Protein AF-A0A3C1FIF6-F1 (afdb_monomer_lite)

Structure (mmCIF, N/CA/C/O backbone):
data_AF-A0A3C1FIF6-F1
#
_entry.id   AF-A0A3C1FIF6-F1
#
loop_
_atom_site.group_PDB
_atom_site.id
_atom_site.type_symbol
_atom_site.label_atom_id
_atom_site.label_alt_id
_atom_site.label_comp_id
_atom_site.label_asym_id
_atom_site.label_entity_id
_atom_site.label_seq_id
_atom_site.pdbx_PDB_ins_code
_atom_site.Cartn_x
_atom_site.Cartn_y
_atom_site.Cartn_z
_atom_site.occupancy
_atom_site.B_iso_or_equiv
_atom_site.auth_seq_id
_atom_site.auth_comp_id
_atom_site.auth_asym_id
_atom_site.auth_atom_id
_atom_site.pdbx_PDB_model_num
ATOM 1 N N . MET A 1 1 ? -3.787 7.028 -4.842 1.00 59.12 1 MET A N 1
ATOM 2 C CA . MET A 1 1 ? -4.482 6.465 -3.665 1.00 59.12 1 MET A CA 1
ATOM 3 C C . MET A 1 1 ? -5.319 7.569 -3.063 1.00 59.12 1 MET A C 1
ATOM 5 O O . MET A 1 1 ? -4.793 8.661 -2.893 1.00 59.12 1 MET A O 1
ATOM 9 N N . ALA A 1 2 ? -6.589 7.294 -2.787 1.00 72.06 2 ALA A N 1
ATOM 10 C CA . ALA A 1 2 ? -7.495 8.224 -2.124 1.00 72.06 2 ALA A CA 1
ATOM 11 C C . ALA A 1 2 ? -7.851 7.671 -0.734 1.00 72.06 2 ALA A C 1
ATOM 13 O O . ALA A 1 2 ? -8.263 6.507 -0.614 1.00 72.06 2 ALA A O 1
ATOM 14 N N . H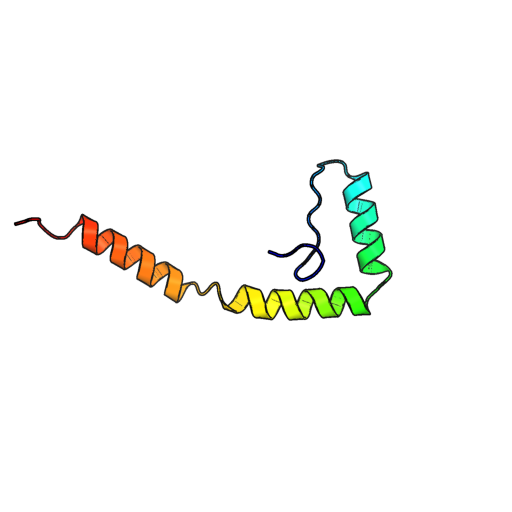IS A 1 3 ? -7.629 8.487 0.303 1.00 76.56 3 HIS A N 1
ATOM 15 C CA . HIS A 1 3 ? -7.971 8.168 1.691 1.00 76.56 3 HIS A CA 1
ATOM 16 C C . HIS A 1 3 ? -9.490 7.965 1.812 1.00 76.56 3 HIS A C 1
ATOM 18 O O . HIS A 1 3 ? -10.259 8.776 1.310 1.00 76.56 3 HIS A O 1
ATOM 24 N N . GLY A 1 4 ? -9.924 6.869 2.437 1.00 70.44 4 GLY A N 1
ATOM 25 C CA . GLY A 1 4 ? -11.341 6.522 2.611 1.00 70.44 4 GLY A CA 1
ATOM 26 C C . GLY A 1 4 ? -12.032 5.914 1.378 1.00 70.44 4 GLY A C 1
ATOM 27 O O . GLY A 1 4 ? -13.183 5.473 1.467 1.00 70.44 4 GLY A O 1
ATOM 28 N N . GLU A 1 5 ? -11.344 5.826 0.234 1.00 68.75 5 GLU A N 1
ATOM 29 C CA . GLU A 1 5 ? -11.893 5.248 -1.006 1.00 68.75 5 GLU A CA 1
ATOM 30 C C . GLU A 1 5 ? -11.171 3.977 -1.449 1.00 68.75 5 GLU A C 1
ATOM 32 O O . GLU A 1 5 ? -11.811 2.988 -1.796 1.00 68.75 5 GLU A O 1
ATOM 37 N N . THR A 1 6 ? -9.837 3.990 -1.421 1.00 73.12 6 THR A N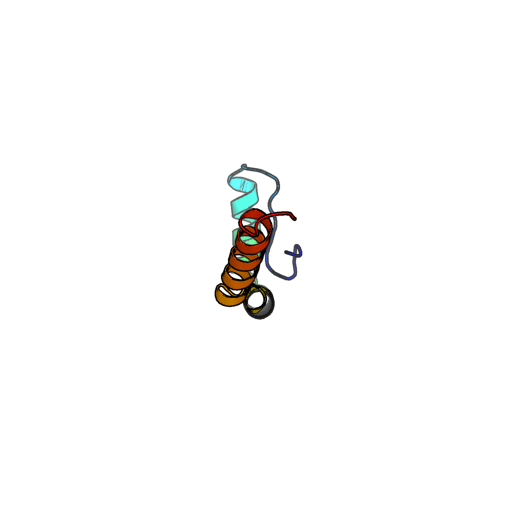 1
ATOM 38 C CA . THR A 1 6 ? -8.997 2.827 -1.770 1.00 73.12 6 THR A CA 1
ATOM 39 C C . THR A 1 6 ? -8.2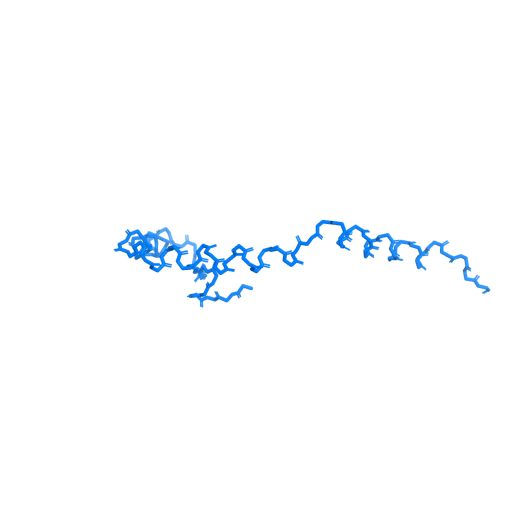90 2.214 -0.561 1.00 73.12 6 THR A C 1
ATOM 41 O O . THR A 1 6 ? -7.636 1.185 -0.687 1.00 73.12 6 THR A O 1
ATOM 44 N N . GLY A 1 7 ? -8.401 2.856 0.603 1.00 84.25 7 GLY A N 1
ATOM 45 C CA . GLY A 1 7 ? -7.751 2.473 1.852 1.00 84.25 7 GLY A CA 1
ATOM 46 C C . GLY A 1 7 ? -7.623 3.670 2.794 1.00 84.25 7 GLY A C 1
ATOM 47 O O . GLY A 1 7 ? -8.075 4.768 2.471 1.00 84.25 7 GLY A O 1
ATOM 48 N N . TYR A 1 8 ? -6.990 3.463 3.946 1.00 88.06 8 TYR A N 1
ATOM 49 C CA . TYR A 1 8 ? -6.661 4.526 4.896 1.00 88.06 8 TYR A CA 1
ATOM 50 C C . TYR A 1 8 ? -5.175 4.869 4.810 1.00 88.06 8 TYR A C 1
ATOM 52 O O . TYR A 1 8 ? -4.333 3.995 4.614 1.00 88.06 8 TYR A O 1
ATOM 60 N N . LEU A 1 9 ? -4.870 6.154 4.963 1.00 90.88 9 LEU A N 1
ATOM 61 C CA . LEU A 1 9 ? -3.511 6.657 5.142 1.00 90.88 9 LEU A CA 1
ATOM 62 C C . LEU A 1 9 ? -3.359 7.057 6.605 1.00 90.88 9 LEU A C 1
ATOM 64 O O . LEU A 1 9 ? -4.172 7.834 7.101 1.00 90.88 9 LEU A O 1
ATOM 68 N N . VAL A 1 10 ? -2.346 6.502 7.266 1.00 92.94 10 VAL A N 1
ATOM 69 C CA . VAL A 1 10 ? -1.970 6.826 8.645 1.00 92.94 10 VAL A CA 1
ATOM 70 C C . VAL A 1 10 ? -0.642 7.566 8.572 1.00 92.94 10 VAL A C 1
ATOM 72 O O . VAL A 1 10 ? 0.344 7.013 8.087 1.00 92.94 10 VAL A O 1
ATOM 75 N N . GLU A 1 11 ? -0.631 8.836 8.973 1.00 91.62 11 GLU A N 1
ATOM 76 C CA . GLU A 1 11 ? 0.558 9.698 8.871 1.00 91.62 11 GLU A CA 1
ATOM 77 C C . GLU A 1 11 ? 1.617 9.346 9.924 1.00 91.62 11 GLU A C 1
ATOM 79 O O . GLU A 1 11 ? 2.819 9.516 9.708 1.00 91.62 11 GLU A O 1
ATOM 84 N N . SER A 1 12 ? 1.164 8.815 11.057 1.00 94.94 12 SER A N 1
ATOM 85 C CA . SER A 1 12 ? 1.988 8.444 12.196 1.00 94.94 12 SER A CA 1
ATOM 86 C C . SER A 1 12 ? 2.587 7.044 12.066 1.00 94.94 12 SER A C 1
ATOM 88 O O . SER A 1 12 ? 2.062 6.147 11.398 1.00 94.94 12 SER A O 1
ATOM 90 N N . ARG A 1 13 ? 3.696 6.833 12.779 1.00 93.88 13 ARG A N 1
ATOM 91 C CA . ARG A 1 13 ? 4.246 5.495 13.047 1.00 93.88 13 ARG A CA 1
ATOM 92 C C . ARG A 1 13 ? 3.836 4.953 14.418 1.00 93.88 13 ARG A C 1
ATOM 94 O O . ARG A 1 13 ? 4.323 3.892 14.794 1.00 93.88 13 ARG A O 1
ATOM 101 N N . ASP A 1 14 ? 2.974 5.655 15.152 1.00 97.50 14 ASP A N 1
ATOM 102 C CA . ASP A 1 14 ? 2.456 5.203 16.444 1.00 97.50 14 ASP A CA 1
ATOM 103 C C . ASP A 1 14 ? 1.573 3.950 16.271 1.00 97.50 14 ASP A C 1
ATOM 105 O O . ASP A 1 14 ? 0.521 4.024 15.628 1.00 97.50 14 ASP A O 1
ATOM 109 N N . PRO A 1 15 ? 1.941 2.799 16.863 1.00 97.06 15 PRO A N 1
ATOM 110 C CA . PRO A 1 15 ? 1.142 1.577 16.801 1.00 97.06 15 PRO A CA 1
ATOM 111 C C . PRO A 1 15 ? -0.312 1.732 17.273 1.00 97.06 15 PRO A C 1
ATOM 113 O O . PRO A 1 15 ? -1.185 0.994 16.805 1.00 97.06 15 PRO A O 1
ATOM 116 N N . LEU A 1 16 ? -0.597 2.663 18.189 1.00 97.75 16 LEU A N 1
ATOM 117 C CA . LEU A 1 16 ? -1.953 2.889 18.691 1.00 97.75 16 LEU A CA 1
ATOM 118 C C . LEU A 1 16 ? -2.861 3.484 17.614 1.00 97.75 16 LEU A C 1
ATOM 120 O O . LEU A 1 16 ? -3.987 3.017 17.437 1.00 97.75 16 LEU A O 1
ATOM 124 N N . GLU A 1 17 ? -2.357 4.443 16.838 1.00 96.06 17 GLU A N 1
ATOM 125 C CA . GLU A 1 17 ? -3.097 5.030 15.716 1.00 96.06 17 GLU A CA 1
ATOM 126 C C . GLU A 1 17 ? -3.394 3.985 14.634 1.00 96.06 17 GLU A C 1
ATOM 128 O O . GLU A 1 17 ? -4.513 3.896 14.126 1.00 96.06 17 GLU A O 1
ATOM 133 N N . TRP A 1 18 ? -2.421 3.119 14.341 1.00 96.25 18 TRP A N 1
ATOM 134 C CA . TRP A 1 18 ? -2.618 1.992 13.428 1.00 96.25 18 TRP A CA 1
ATOM 135 C C . TRP A 1 18 ? -3.696 1.028 13.927 1.00 96.25 18 TRP A C 1
ATOM 137 O O . TRP A 1 18 ? -4.563 0.607 13.158 1.00 96.25 18 TRP A O 1
ATOM 147 N N . THR A 1 19 ? -3.672 0.700 15.219 1.00 97.25 19 THR A N 1
ATOM 148 C CA . THR A 1 19 ? -4.648 -0.210 15.829 1.00 97.25 19 THR A CA 1
ATOM 149 C C . THR A 1 19 ? -6.065 0.353 15.742 1.00 97.25 19 THR A C 1
ATOM 151 O O . THR A 1 19 ? -6.984 -0.383 15.389 1.00 97.25 19 THR A O 1
ATOM 154 N N . ALA A 1 20 ? -6.246 1.654 15.980 1.00 95.31 20 ALA A N 1
ATOM 155 C CA . ALA A 1 20 ? -7.551 2.307 15.884 1.00 95.31 20 ALA A CA 1
ATOM 156 C C . ALA A 1 20 ? -8.149 2.220 14.465 1.00 95.31 20 ALA A C 1
ATOM 158 O O . ALA A 1 20 ? -9.335 1.917 14.291 1.00 95.31 20 ALA A O 1
ATOM 159 N N . VAL A 1 21 ? -7.324 2.419 13.431 1.00 94.25 21 VAL A N 1
ATOM 160 C CA . VAL A 1 21 ? -7.757 2.291 12.029 1.00 94.25 21 VAL A CA 1
ATOM 161 C C . VAL A 1 21 ? -8.115 0.845 11.690 1.00 94.25 21 VAL A C 1
ATOM 163 O O . VAL A 1 21 ? -9.158 0.595 11.083 1.00 94.25 21 VAL A O 1
ATOM 166 N N . LEU A 1 22 ? -7.299 -0.121 12.122 1.00 94.56 22 LEU A N 1
ATOM 167 C CA . LEU A 1 22 ? -7.584 -1.543 11.917 1.00 94.56 22 LEU A CA 1
ATOM 168 C C . LEU A 1 22 ? -8.882 -1.970 12.613 1.00 94.56 22 LEU A C 1
ATOM 170 O O . LEU A 1 22 ? -9.695 -2.663 12.008 1.00 94.56 22 LEU A O 1
ATOM 174 N N . GLN A 1 23 ? -9.116 -1.523 13.848 1.00 96.50 23 GLN A N 1
ATOM 175 C CA . GLN A 1 23 ? -10.357 -1.798 14.576 1.00 96.50 23 GLN A CA 1
ATOM 176 C C . GLN A 1 23 ? -11.580 -1.224 13.859 1.00 96.50 23 GLN A C 1
ATOM 178 O O . GLN A 1 23 ? -12.579 -1.923 13.719 1.00 96.50 23 GLN A O 1
ATOM 183 N N . THR A 1 24 ? -11.485 0.007 13.349 1.00 92.06 24 THR A N 1
ATOM 184 C CA . THR A 1 24 ? -12.564 0.641 12.574 1.00 92.06 24 THR A CA 1
ATOM 185 C C . THR A 1 24 ? -12.911 -0.180 11.331 1.00 92.06 24 THR A C 1
ATOM 187 O O . THR A 1 24 ? -14.079 -0.455 11.069 1.00 92.06 24 THR A O 1
ATOM 190 N N . LEU A 1 25 ? -11.895 -0.630 10.591 1.00 92.75 25 LEU A N 1
ATOM 191 C CA . LEU A 1 25 ? -12.069 -1.460 9.399 1.00 92.75 25 LEU A CA 1
ATOM 192 C C . LEU A 1 25 ? -12.670 -2.837 9.704 1.00 92.75 25 LEU A C 1
ATOM 194 O O . LEU A 1 25 ? -13.490 -3.333 8.936 1.00 92.75 25 LEU A O 1
ATOM 198 N N . LEU A 1 26 ? -12.258 -3.464 10.806 1.00 94.75 26 LEU A N 1
ATOM 199 C CA . LEU A 1 26 ? -12.760 -4.779 11.213 1.00 94.75 26 LEU A CA 1
ATOM 200 C C . LEU A 1 26 ? -14.181 -4.715 11.790 1.00 94.75 26 LEU A C 1
ATOM 202 O O . LEU A 1 26 ? -14.916 -5.695 11.687 1.00 94.75 26 LEU A O 1
ATOM 206 N N . ALA A 1 27 ? -14.574 -3.580 12.371 1.00 96.94 27 ALA A N 1
ATOM 207 C CA . ALA A 1 27 ? -15.918 -3.360 12.898 1.00 96.94 27 ALA A CA 1
ATOM 208 C C . ALA A 1 27 ? -16.970 -3.113 11.799 1.00 96.94 27 ALA A C 1
ATOM 210 O O . ALA A 1 27 ? -18.151 -3.371 12.032 1.00 96.94 27 ALA A O 1
ATOM 211 N N . ASP A 1 28 ? -16.562 -2.654 10.608 1.00 95.38 28 ASP A N 1
ATOM 212 C CA . ASP A 1 28 ? -17.451 -2.413 9.464 1.00 95.38 28 ASP A CA 1
ATOM 213 C C . ASP A 1 28 ? -17.038 -3.232 8.218 1.00 95.38 28 ASP A C 1
ATOM 215 O O . ASP A 1 28 ? -16.330 -2.741 7.324 1.00 95.38 28 ASP A O 1
ATOM 219 N N . PRO A 1 29 ? -17.517 -4.486 8.101 1.00 93.62 29 PRO A N 1
ATOM 220 C CA . PRO A 1 29 ? -17.193 -5.351 6.969 1.00 93.62 29 PRO A CA 1
ATOM 221 C C . PRO A 1 29 ? -17.761 -4.849 5.631 1.00 93.62 29 PRO A C 1
ATOM 223 O O . PRO A 1 29 ? -17.232 -5.201 4.571 1.00 93.62 29 PRO A O 1
ATOM 226 N N . VAL A 1 30 ? -18.816 -4.023 5.644 1.00 94.81 30 VAL A N 1
ATOM 227 C CA . VAL A 1 30 ? -19.401 -3.453 4.420 1.00 94.81 30 VAL A CA 1
ATOM 228 C C . VAL A 1 30 ? -18.444 -2.422 3.834 1.00 94.81 30 VAL A C 1
ATOM 230 O O . VAL A 1 30 ? -18.095 -2.502 2.650 1.00 94.81 30 VAL A O 1
ATOM 233 N N . THR A 1 31 ? -17.957 -1.499 4.667 1.00 90.00 31 THR A N 1
ATOM 234 C CA . THR A 1 31 ? -16.940 -0.526 4.256 1.00 90.00 31 THR A CA 1
ATOM 235 C C . THR A 1 31 ? -15.662 -1.223 3.803 1.00 90.00 31 THR A C 1
ATOM 237 O O . THR A 1 31 ? -15.141 -0.892 2.735 1.00 90.00 31 THR A O 1
ATOM 240 N N . LEU A 1 32 ? -15.195 -2.238 4.537 1.00 93.31 32 LEU A N 1
ATOM 241 C CA . LEU A 1 32 ? -14.002 -3.004 4.169 1.00 93.31 32 LEU A CA 1
ATOM 242 C C . LEU A 1 32 ? -14.120 -3.643 2.771 1.00 93.31 32 LEU A C 1
ATOM 244 O O . LEU A 1 32 ? -13.215 -3.517 1.943 1.00 93.31 32 LEU A O 1
ATOM 248 N N . SER A 1 33 ? -15.256 -4.282 2.475 1.00 94.56 33 SER A N 1
ATOM 249 C CA . SER A 1 33 ? -15.520 -4.897 1.165 1.00 94.56 33 SER A CA 1
ATOM 250 C C . SER A 1 33 ? -15.575 -3.866 0.028 1.00 94.56 33 SER A C 1
ATOM 252 O O . SER A 1 33 ? -15.006 -4.076 -1.055 1.00 94.56 33 SER A O 1
ATOM 254 N N . ARG A 1 34 ? -16.206 -2.709 0.278 1.00 92.44 34 ARG A N 1
ATOM 255 C CA . ARG A 1 34 ? -16.264 -1.597 -0.683 1.00 92.44 34 ARG A CA 1
ATOM 256 C C . ARG A 1 34 ? -14.862 -1.089 -1.020 1.00 92.44 34 ARG A C 1
ATOM 258 O O . ARG A 1 34 ? -14.530 -0.994 -2.203 1.00 92.44 34 ARG A O 1
ATOM 265 N N . LEU A 1 35 ? -14.033 -0.831 -0.005 1.00 92.44 35 LEU A N 1
ATOM 266 C CA . LEU A 1 35 ? -12.644 -0.389 -0.177 1.00 92.44 35 LEU A CA 1
ATOM 267 C C . LEU A 1 35 ? -11.845 -1.383 -1.026 1.00 92.44 35 LEU A C 1
ATOM 269 O O . LEU A 1 35 ? -11.199 -0.985 -1.993 1.00 92.44 35 LEU A O 1
ATOM 273 N N . GLY A 1 36 ? -11.943 -2.683 -0.727 1.00 91.62 36 GLY A N 1
ATOM 274 C CA . GLY A 1 36 ? -11.253 -3.727 -1.491 1.00 91.62 36 GLY A CA 1
ATOM 275 C C . GLY A 1 36 ? -11.686 -3.792 -2.961 1.00 91.62 36 GLY A C 1
ATOM 276 O O . GLY A 1 36 ? -10.863 -4.007 -3.855 1.00 91.62 36 GLY A O 1
ATOM 277 N N . THR A 1 37 ? -12.969 -3.559 -3.242 1.00 94.44 37 THR A N 1
ATOM 278 C CA . THR A 1 37 ? -13.490 -3.532 -4.617 1.00 94.44 37 THR A CA 1
ATOM 279 C C . THR A 1 37 ? -12.948 -2.343 -5.405 1.00 94.44 37 THR A C 1
ATOM 281 O O . THR A 1 37 ? -12.439 -2.530 -6.514 1.00 94.44 37 THR A O 1
ATOM 284 N N . VAL A 1 38 ? -12.997 -1.139 -4.829 1.00 91.69 38 VAL A N 1
ATOM 285 C CA . VAL A 1 38 ? -12.480 0.081 -5.469 1.00 91.69 38 VAL A CA 1
ATOM 286 C C . VAL A 1 38 ? -10.964 -0.013 -5.660 1.00 91.69 38 VAL A C 1
ATOM 288 O O . VAL A 1 38 ? -10.465 0.242 -6.757 1.00 91.69 38 VAL A O 1
ATOM 291 N N . ALA A 1 39 ? -10.231 -0.475 -4.642 1.00 90.00 39 ALA A N 1
ATOM 292 C CA . ALA A 1 39 ? -8.787 -0.683 -4.714 1.00 90.00 39 ALA A CA 1
ATOM 293 C C . ALA A 1 39 ? -8.396 -1.644 -5.846 1.00 90.00 39 ALA A C 1
ATOM 295 O O . ALA A 1 39 ? -7.452 -1.366 -6.585 1.00 90.00 39 ALA A O 1
ATOM 296 N N . ARG A 1 40 ? -9.148 -2.735 -6.051 1.00 92.00 40 ARG A N 1
ATOM 297 C CA . ARG A 1 40 ? -8.898 -3.679 -7.153 1.00 92.00 40 ARG A CA 1
ATOM 298 C C . ARG A 1 40 ? -9.089 -3.038 -8.527 1.00 92.00 40 ARG A C 1
ATOM 300 O O . ARG A 1 40 ? -8.284 -3.283 -9.421 1.00 92.00 40 ARG A O 1
ATOM 307 N N . VAL A 1 41 ? -10.146 -2.247 -8.715 1.00 91.31 41 VAL A N 1
ATOM 308 C CA . VAL A 1 41 ? -10.382 -1.526 -9.980 1.00 91.31 41 VAL A CA 1
ATOM 309 C C . VAL A 1 41 ? -9.252 -0.532 -10.240 1.00 91.31 41 VAL A C 1
ATOM 311 O O . VAL A 1 41 ? -8.707 -0.501 -11.341 1.00 91.31 41 VAL A O 1
ATOM 314 N N . TYR A 1 42 ? -8.842 0.220 -9.219 1.00 86.94 42 TYR A N 1
ATOM 315 C CA . TYR A 1 42 ? -7.726 1.156 -9.318 1.00 86.94 42 TYR A CA 1
ATOM 316 C C . TYR A 1 42 ? -6.408 0.444 -9.666 1.00 86.94 42 TYR A C 1
ATOM 318 O O . TYR A 1 42 ? -5.742 0.828 -10.624 1.00 86.94 42 TYR A O 1
ATOM 326 N N . ALA A 1 43 ? -6.076 -0.649 -8.969 1.00 88.88 43 ALA A N 1
ATOM 327 C CA . ALA A 1 43 ? -4.837 -1.407 -9.162 1.00 88.88 43 ALA A CA 1
ATOM 328 C C . ALA A 1 43 ? -4.665 -1.959 -10.589 1.00 88.88 43 ALA A C 1
ATOM 330 O O . ALA A 1 43 ? -3.545 -2.037 -11.081 1.00 88.88 43 ALA A O 1
ATOM 331 N N . ARG A 1 44 ? -5.761 -2.284 -11.289 1.00 89.44 44 ARG A N 1
ATOM 332 C CA . ARG A 1 44 ? -5.722 -2.782 -12.679 1.00 89.44 44 ARG A CA 1
ATOM 333 C C . ARG A 1 44 ? -5.169 -1.778 -13.694 1.00 89.44 44 ARG A C 1
ATOM 335 O O . ARG A 1 44 ? -4.810 -2.188 -14.790 1.00 89.44 44 ARG A O 1
ATOM 342 N N . HIS A 1 45 ? -5.084 -0.495 -13.347 1.00 85.06 45 HIS A N 1
ATOM 343 C CA . HIS A 1 45 ? -4.450 0.515 -14.200 1.00 85.06 45 HIS A CA 1
ATOM 344 C C . HIS A 1 45 ? -2.915 0.439 -14.160 1.00 85.06 45 HIS A C 1
ATOM 346 O O . HIS A 1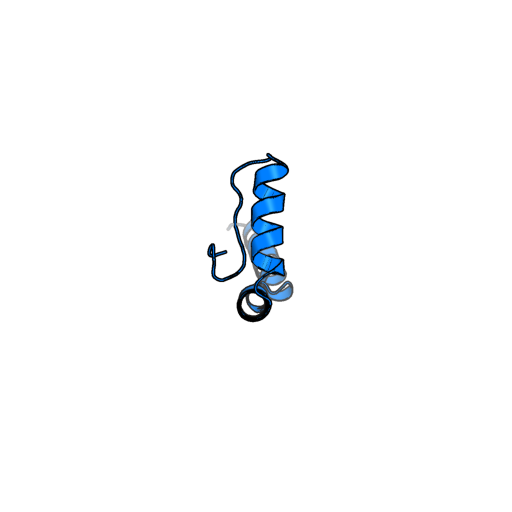 45 ? -2.252 0.983 -15.040 1.00 85.06 45 HIS A O 1
ATOM 352 N N . PHE A 1 46 ? -2.341 -0.243 -13.165 1.00 85.44 46 PHE A N 1
ATOM 353 C CA . PHE A 1 46 ? -0.900 -0.434 -13.024 1.00 85.44 46 PHE A CA 1
ATOM 354 C C . PHE A 1 46 ? -0.501 -1.763 -13.665 1.00 85.44 46 PHE A C 1
ATOM 356 O O . PHE A 1 46 ? -0.283 -2.769 -12.994 1.00 85.44 46 PHE A O 1
ATOM 363 N N . ASP A 1 47 ? -0.456 -1.763 -14.995 1.00 88.25 47 ASP A N 1
ATOM 364 C CA . ASP A 1 47 ? -0.049 -2.917 -15.791 1.00 88.25 47 ASP A CA 1
ATOM 365 C C . ASP A 1 47 ? 1.480 -2.977 -15.957 1.00 88.25 47 ASP A C 1
ATOM 367 O O . ASP A 1 47 ? 2.143 -1.997 -16.329 1.00 88.25 47 ASP A O 1
ATOM 371 N N . TRP A 1 48 ? 2.053 -4.158 -15.711 1.00 92.94 48 TRP A N 1
ATOM 372 C CA . TRP A 1 48 ? 3.487 -4.390 -15.878 1.00 92.94 48 TRP A CA 1
ATOM 373 C C . TRP A 1 48 ? 3.915 -4.284 -17.337 1.00 92.94 48 TRP A C 1
ATOM 375 O O . TRP A 1 48 ? 4.979 -3.729 -17.612 1.00 92.94 48 TRP A O 1
ATOM 385 N N . ALA A 1 49 ? 3.093 -4.751 -18.283 1.00 93.81 49 ALA A N 1
ATOM 386 C CA . ALA A 1 49 ? 3.441 -4.651 -19.696 1.00 93.81 49 ALA A CA 1
ATOM 387 C C . ALA A 1 49 ? 3.472 -3.184 -20.156 1.00 93.81 49 ALA A C 1
ATOM 389 O O . ALA A 1 49 ? 4.353 -2.791 -20.918 1.00 93.81 49 ALA A O 1
ATOM 390 N N . TRP A 1 50 ? 2.563 -2.340 -19.665 1.00 90.50 50 TRP A N 1
ATOM 391 C CA . TRP A 1 50 ? 2.583 -0.898 -19.901 1.00 90.50 50 TRP A CA 1
ATOM 392 C C . TRP A 1 50 ? 3.844 -0.239 -19.337 1.00 90.50 50 TRP A C 1
ATOM 394 O O . TRP A 1 50 ? 4.513 0.507 -20.052 1.00 90.50 50 TRP A O 1
ATOM 404 N N . THR A 1 51 ? 4.221 -0.576 -18.102 1.00 94.69 51 THR A N 1
ATOM 405 C CA . THR A 1 51 ? 5.466 -0.091 -17.486 1.00 94.69 51 THR A CA 1
ATOM 406 C C . THR A 1 51 ? 6.696 -0.504 -18.300 1.00 94.69 51 THR A C 1
ATOM 408 O O . THR A 1 51 ? 7.540 0.337 -18.605 1.00 94.69 51 THR A O 1
ATOM 411 N N . ALA A 1 52 ? 6.771 -1.769 -18.725 1.00 96.12 52 ALA A N 1
ATOM 412 C CA . ALA A 1 52 ? 7.883 -2.289 -19.518 1.00 96.12 52 ALA A CA 1
ATOM 413 C C . ALA A 1 52 ? 8.011 -1.593 -20.882 1.00 96.12 52 ALA A C 1
ATOM 415 O O . ALA A 1 52 ? 9.112 -1.209 -21.270 1.00 96.12 52 ALA A O 1
ATOM 416 N N . ARG A 1 53 ? 6.892 -1.365 -21.587 1.00 95.88 53 ARG A N 1
ATOM 417 C CA . ARG A 1 53 ? 6.889 -0.627 -22.864 1.00 95.88 53 ARG A CA 1
ATOM 418 C C . ARG A 1 53 ? 7.417 0.796 -22.697 1.00 95.88 53 ARG A C 1
ATOM 420 O O . ARG A 1 53 ? 8.216 1.244 -23.511 1.00 95.88 53 ARG A O 1
ATOM 427 N N . ARG A 1 54 ? 6.994 1.498 -21.639 1.00 94.44 54 ARG A N 1
ATOM 428 C CA . ARG A 1 54 ? 7.474 2.860 -21.351 1.00 94.44 54 ARG A CA 1
ATOM 429 C C . ARG A 1 54 ? 8.961 2.885 -21.030 1.00 94.44 54 ARG A C 1
ATOM 431 O O . ARG A 1 54 ? 9.665 3.748 -21.535 1.00 94.44 54 ARG A O 1
ATOM 438 N N . LEU A 1 55 ? 9.433 1.931 -20.230 1.00 95.50 55 LEU A N 1
ATOM 439 C CA . LEU A 1 55 ? 10.853 1.810 -19.911 1.00 95.50 55 LEU A CA 1
ATOM 440 C C . LEU A 1 55 ? 11.691 1.549 -21.171 1.00 95.50 55 LEU A C 1
ATOM 442 O O . LEU A 1 55 ? 12.705 2.209 -21.376 1.00 95.50 55 LEU A O 1
ATOM 446 N N . ALA A 1 56 ? 11.240 0.632 -22.032 1.00 96.12 56 ALA A N 1
ATOM 447 C CA . ALA A 1 56 ? 11.913 0.326 -23.290 1.00 96.12 56 ALA A CA 1
ATOM 448 C C . A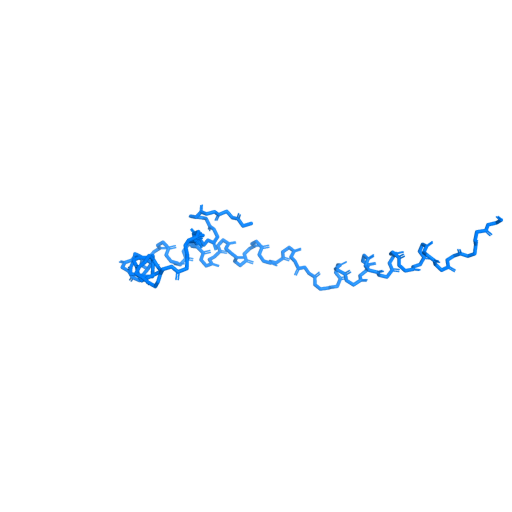LA A 1 56 ? 11.982 1.546 -24.222 1.00 96.12 56 ALA A C 1
ATOM 450 O O . ALA A 1 56 ? 13.035 1.794 -24.800 1.00 96.12 56 ALA A O 1
ATOM 451 N N . ALA A 1 57 ? 10.903 2.331 -24.321 1.00 95.75 57 ALA A N 1
ATOM 452 C CA . ALA A 1 57 ? 10.892 3.572 -25.097 1.00 95.75 57 ALA A CA 1
ATOM 453 C C . ALA A 1 57 ? 11.940 4.576 -24.586 1.00 95.75 57 ALA A C 1
ATOM 455 O O . ALA A 1 57 ? 12.737 5.071 -25.372 1.00 95.75 57 ALA A O 1
ATOM 456 N N . CYS A 1 58 ? 12.031 4.787 -23.267 1.00 96.44 58 CYS A N 1
ATOM 457 C CA . CYS A 1 58 ? 13.062 5.660 -22.697 1.00 96.44 58 CYS A CA 1
ATOM 458 C C . CYS A 1 58 ? 14.488 5.187 -23.015 1.00 96.44 58 CYS A C 1
ATOM 460 O O . CYS A 1 58 ? 15.380 6.008 -23.196 1.00 96.44 58 CYS A O 1
ATOM 462 N N . TYR A 1 59 ? 14.732 3.876 -23.059 1.00 95.88 59 TYR A N 1
ATOM 463 C CA . TYR A 1 59 ? 16.049 3.352 -23.428 1.00 95.88 59 TYR A CA 1
ATOM 464 C C . TYR A 1 59 ? 16.331 3.481 -24.924 1.00 95.88 59 TYR A C 1
ATOM 466 O O . TYR A 1 59 ? 17.470 3.767 -25.287 1.00 95.88 59 TYR A O 1
ATOM 474 N N . ALA A 1 60 ? 15.320 3.317 -25.77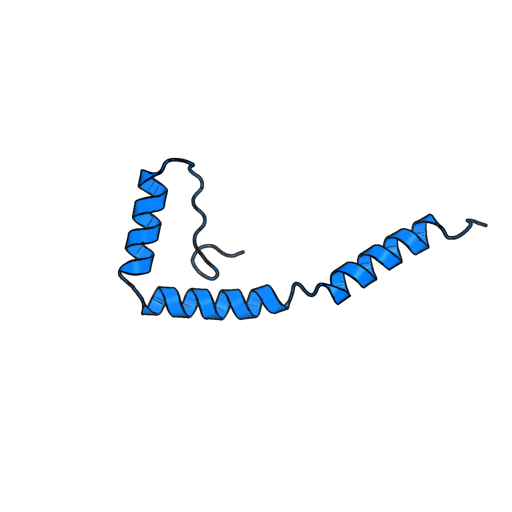9 1.00 94.88 60 ALA A N 1
ATOM 475 C CA . ALA A 1 60 ? 15.453 3.564 -27.211 1.00 94.88 60 ALA A CA 1
ATOM 476 C C . ALA A 1 60 ? 15.866 5.022 -27.473 1.00 94.88 60 ALA A C 1
ATOM 478 O O . ALA A 1 60 ? 16.879 5.247 -28.127 1.00 94.88 60 ALA A O 1
ATOM 479 N N . ASP A 1 61 ? 15.193 5.988 -26.838 1.00 93.25 61 ASP A N 1
ATOM 480 C CA . ASP A 1 61 ? 15.511 7.420 -26.965 1.00 93.25 61 ASP A CA 1
ATOM 481 C C . ASP A 1 61 ? 16.962 7.752 -26.564 1.00 93.25 61 ASP A C 1
ATOM 483 O O . ASP A 1 61 ? 17.583 8.657 -27.118 1.00 93.25 61 ASP A O 1
ATOM 487 N N . LEU A 1 62 ? 17.521 7.030 -25.586 1.00 93.69 62 LEU A N 1
ATOM 488 C CA . LEU A 1 62 ? 18.894 7.237 -25.108 1.00 93.69 62 LEU A CA 1
ATOM 489 C C . LEU A 1 62 ? 19.955 6.525 -25.954 1.00 93.69 62 LEU A C 1
ATOM 491 O O . LEU A 1 62 ? 21.135 6.864 -25.861 1.00 93.69 62 LEU A O 1
ATOM 495 N N . THR A 1 63 ? 19.559 5.504 -26.712 1.00 93.00 63 THR A N 1
ATOM 496 C CA . THR A 1 63 ? 20.474 4.663 -27.497 1.00 93.00 63 THR A CA 1
ATOM 497 C C . THR A 1 63 ? 20.417 4.958 -28.990 1.00 93.00 63 THR A C 1
ATOM 499 O O . THR A 1 63 ? 21.313 4.521 -29.715 1.00 93.00 63 THR A O 1
ATOM 502 N N . GLU A 1 64 ? 19.430 5.731 -29.456 1.00 82.56 64 GLU A N 1
ATOM 503 C CA . GLU A 1 64 ? 19.414 6.234 -30.824 1.00 82.56 64 GLU A CA 1
ATOM 504 C C . GLU A 1 64 ? 20.621 7.155 -31.077 1.00 82.56 64 GLU A C 1
ATOM 506 O O . GLU A 1 64 ? 20.842 8.132 -30.350 1.00 82.56 64 GLU A O 1
ATOM 511 N N . PRO A 1 65 ? 21.440 6.862 -32.104 1.00 69.81 65 PRO A N 1
ATOM 512 C CA . PRO A 1 65 ? 22.551 7.723 -32.463 1.00 69.81 65 PRO A CA 1
ATOM 513 C C . PRO A 1 65 ? 22.003 9.071 -32.938 1.00 69.81 65 PRO A C 1
ATOM 515 O O . PRO A 1 65 ? 21.282 9.154 -33.932 1.00 69.81 65 PRO A O 1
ATOM 518 N N . ARG A 1 66 ? 22.353 10.138 -32.217 1.00 63.22 66 ARG A N 1
ATOM 519 C CA . ARG A 1 66 ? 22.021 11.505 -32.624 1.00 63.22 66 ARG A CA 1
ATOM 520 C C . ARG A 1 66 ? 22.746 11.835 -33.944 1.00 63.22 66 ARG A C 1
ATOM 522 O O . ARG A 1 66 ? 23.936 11.518 -34.025 1.00 63.22 66 ARG A O 1
ATOM 529 N N . PRO A 1 67 ? 22.067 12.440 -34.938 1.00 60.72 67 PRO A N 1
ATOM 530 C CA . PRO A 1 67 ? 22.693 12.849 -36.196 1.00 60.72 67 PRO A CA 1
ATOM 531 C C . PRO A 1 67 ? 23.824 13.865 -35.996 1.00 60.72 67 PRO A C 1
ATOM 533 O O . PRO A 1 67 ? 23.790 14.617 -34.990 1.00 60.72 67 PRO A O 1
#

Foldseek 3Di:
DDDLQQHHDDPDPDVVSVVVRVVVLVVDVPSVVRNPVRNVVVCVVPDPVVVVVVVVVVVCVVPPDDD

Radius of gyration: 19.6 Å; chains: 1; bounding box: 42×18×55 Å

Sequence (67 aa):
MAHGETGYLVESRDPLEWTAVLQTLLADPVTLSRLGTVARVYARHFDWAWTARRLAACYADLTEPRP

pLDDT: mean 89.65, std 9.26, range [59.12, 97.75]

Secondary structure (DSSP, 8-state):
--BTTTB-------HHHHHHHHHHHHH-HHHHHHHHHHHHHHHTT--HHHHHHHHHHHHHHHHSPP-